Protein AF-A0A2H6ICF6-F1 (afdb_monomer_lite)

Sequence (86 aa):
MMAEVFIDNNDYKSALPLLGSFEKITSYSSRGLYQMGLVKLKLGMKEEGIRYLKKSVEVFKAAPRFKRKVDRKWAWKARALLKKGV

pLDDT: mean 84.06, std 9.54, range [54.38, 92.88]

Secondary structure (DSSP, 8-state):
-HHHHHHHTT-HHHHHHHHHHHHHHS---HHHHHHHHHHHHHTT-HHHHHHHHHHHHHHHHHS-HHHHHHHHHHHHHHHHHHHTT-

Structure (mmCIF, N/CA/C/O backbone):
data_AF-A0A2H6ICF6-F1
#
_entry.id   AF-A0A2H6ICF6-F1
#
loop_
_atom_site.group_PDB
_atom_site.id
_atom_site.type_symbol
_atom_site.label_atom_id
_atom_site.label_alt_id
_atom_site.label_comp_id
_atom_site.label_asym_id
_atom_site.label_entity_id
_atom_site.label_seq_id
_atom_site.pdbx_PDB_ins_code
_atom_site.Cartn_x
_atom_site.Cartn_y
_atom_site.Cartn_z
_atom_site.occupancy
_atom_site.B_iso_or_equiv
_atom_site.auth_seq_id
_atom_site.auth_comp_id
_atom_site.auth_asym_id
_atom_site.auth_atom_id
_atom_site.pdbx_PDB_model_num
ATOM 1 N N . MET A 1 1 ? 3.891 -10.762 -7.322 1.00 54.38 1 MET A N 1
ATOM 2 C CA . MET A 1 1 ? 5.081 -10.596 -6.447 1.00 54.38 1 MET A CA 1
ATOM 3 C C . MET A 1 1 ? 4.718 -11.183 -5.093 1.00 54.38 1 MET A C 1
ATOM 5 O O . MET A 1 1 ? 3.594 -10.940 -4.691 1.00 54.38 1 MET A O 1
ATOM 9 N N . MET A 1 2 ? 5.572 -11.968 -4.424 1.00 61.44 2 MET A N 1
ATOM 10 C CA . MET A 1 2 ? 5.165 -12.804 -3.270 1.00 61.44 2 MET A CA 1
ATOM 11 C C . MET A 1 2 ? 4.337 -12.058 -2.208 1.00 61.44 2 MET A C 1
ATOM 13 O O . MET A 1 2 ? 3.311 -12.566 -1.781 1.00 61.44 2 MET A O 1
ATOM 17 N N . ALA A 1 3 ? 4.687 -10.808 -1.882 1.00 74.19 3 ALA A N 1
ATOM 18 C CA . ALA A 1 3 ? 3.914 -9.985 -0.948 1.00 74.19 3 ALA A CA 1
ATOM 19 C C . ALA A 1 3 ? 2.457 -9.715 -1.382 1.00 74.19 3 ALA A C 1
ATOM 21 O O . ALA A 1 3 ? 1.582 -9.634 -0.530 1.00 74.19 3 ALA A O 1
ATOM 22 N N . GLU A 1 4 ? 2.172 -9.593 -2.683 1.00 77.56 4 GLU A N 1
ATOM 23 C CA . GLU A 1 4 ? 0.797 -9.431 -3.186 1.00 77.56 4 GLU A CA 1
ATOM 24 C C . GLU A 1 4 ? -0.040 -10.675 -2.967 1.00 77.56 4 GLU A C 1
ATOM 26 O O . GLU A 1 4 ? -1.186 -10.544 -2.576 1.00 77.56 4 GLU A O 1
ATOM 31 N N . VAL A 1 5 ? 0.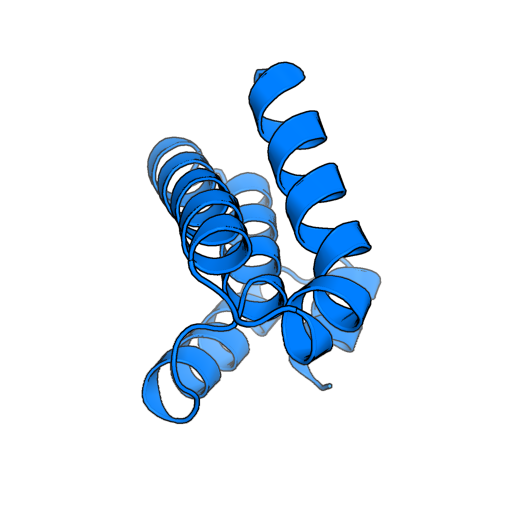544 -11.860 -3.138 1.00 83.81 5 VAL A N 1
ATOM 32 C CA . VAL A 1 5 ? -0.170 -13.122 -2.909 1.00 83.81 5 VAL A CA 1
ATOM 33 C C . VAL A 1 5 ? -0.616 -13.213 -1.449 1.00 83.81 5 VAL A C 1
ATOM 35 O O . VAL A 1 5 ? -1.754 -13.571 -1.170 1.00 83.81 5 VAL A O 1
ATOM 38 N N . PHE A 1 6 ? 0.243 -12.808 -0.511 1.00 82.69 6 PHE A N 1
ATOM 39 C CA . PHE A 1 6 ? -0.120 -12.749 0.906 1.00 82.69 6 PHE A CA 1
ATOM 40 C C . PHE A 1 6 ? -1.154 -11.654 1.209 1.00 82.69 6 PHE A C 1
ATOM 42 O O . PHE A 1 6 ? -2.087 -11.903 1.966 1.00 82.69 6 PHE A O 1
ATOM 49 N N . ILE A 1 7 ? -1.046 -10.471 0.590 1.00 83.88 7 ILE A N 1
ATOM 50 C CA . ILE A 1 7 ? -2.052 -9.400 0.724 1.00 83.88 7 ILE A CA 1
ATOM 51 C C . ILE A 1 7 ? -3.419 -9.855 0.194 1.00 83.88 7 ILE A C 1
ATOM 53 O O . ILE A 1 7 ? -4.429 -9.622 0.856 1.00 83.88 7 ILE A O 1
ATOM 57 N N . ASP A 1 8 ? -3.451 -10.513 -0.965 1.00 85.31 8 ASP A N 1
ATOM 58 C CA . ASP A 1 8 ? -4.669 -11.022 -1.598 1.00 85.31 8 ASP A CA 1
ATOM 59 C C . ASP A 1 8 ? -5.301 -12.141 -0.748 1.00 85.31 8 ASP A C 1
ATOM 61 O O . ASP A 1 8 ? -6.522 -12.197 -0.604 1.00 85.31 8 ASP A O 1
ATOM 65 N N . ASN A 1 9 ? -4.472 -12.948 -0.076 1.00 86.50 9 ASN A N 1
ATOM 66 C CA . ASN A 1 9 ? -4.898 -13.961 0.895 1.00 86.50 9 ASN A CA 1
ATOM 67 C C . ASN A 1 9 ? -5.230 -13.396 2.294 1.00 86.50 9 ASN A C 1
ATOM 69 O O . ASN A 1 9 ? -5.499 -14.167 3.211 1.00 86.50 9 ASN A O 1
ATOM 73 N N . ASN A 1 10 ? -5.227 -12.069 2.486 1.00 83.25 10 ASN A N 1
ATOM 74 C CA . ASN A 1 10 ? -5.399 -11.389 3.782 1.00 83.25 10 ASN A CA 1
ATOM 75 C C . ASN A 1 10 ? -4.353 -11.746 4.861 1.00 83.25 10 ASN A C 1
ATOM 77 O O . ASN A 1 10 ? -4.526 -11.396 6.031 1.00 83.25 10 ASN A O 1
ATOM 81 N N . ASP A 1 11 ? -3.236 -12.367 4.488 1.00 86.62 11 ASP A N 1
ATOM 82 C CA . ASP A 1 11 ? -2.120 -12.639 5.390 1.00 86.62 11 ASP A CA 1
ATOM 83 C C . ASP A 1 11 ? -1.134 -11.462 5.417 1.00 86.62 11 ASP A C 1
ATOM 85 O O . ASP A 1 11 ? -0.028 -11.466 4.869 1.00 86.62 11 ASP A O 1
ATOM 89 N N . TYR A 1 12 ? -1.561 -10.400 6.090 1.00 87.25 12 TYR A N 1
ATOM 90 C CA . TYR A 1 12 ? -0.776 -9.177 6.224 1.00 87.25 12 TYR A CA 1
ATOM 91 C C . TYR A 1 12 ? 0.487 -9.374 7.081 1.00 87.25 12 TYR A C 1
ATOM 93 O O . TYR A 1 12 ? 1.463 -8.641 6.909 1.00 87.25 12 TYR A O 1
ATOM 101 N N . LYS A 1 13 ? 0.501 -10.369 7.982 1.00 85.31 13 LYS A N 1
ATOM 102 C CA . LYS A 1 13 ? 1.645 -10.649 8.864 1.00 85.31 13 LYS A CA 1
ATOM 103 C C . LYS A 1 13 ? 2.819 -11.205 8.068 1.00 85.31 13 LYS A C 1
ATOM 105 O O . LYS A 1 13 ? 3.934 -10.712 8.220 1.00 85.31 13 LYS A O 1
ATOM 110 N N . SER A 1 14 ? 2.554 -12.153 7.171 1.00 85.81 14 SER A N 1
ATOM 111 C CA . SER A 1 14 ? 3.570 -12.723 6.280 1.00 85.81 14 SER A CA 1
ATOM 112 C C . SER A 1 14 ? 4.010 -11.742 5.187 1.00 85.81 14 SER A C 1
ATOM 114 O O . SER A 1 14 ? 5.162 -11.760 4.752 1.00 85.81 14 SER A O 1
ATOM 116 N N . ALA A 1 15 ? 3.129 -10.824 4.770 1.00 85.19 15 ALA A N 1
ATOM 117 C CA . ALA A 1 15 ? 3.448 -9.808 3.767 1.00 85.19 15 ALA A CA 1
ATOM 118 C C . ALA A 1 15 ? 4.443 -8.741 4.264 1.00 85.19 15 ALA A C 1
ATOM 120 O O . ALA A 1 15 ? 5.265 -8.251 3.485 1.00 85.19 15 ALA A O 1
ATOM 121 N N . LEU A 1 16 ? 4.386 -8.371 5.548 1.00 83.88 16 LEU A N 1
ATOM 122 C CA . LEU A 1 16 ? 5.201 -7.298 6.125 1.00 83.88 16 LEU A CA 1
ATOM 123 C C . LEU A 1 16 ? 6.725 -7.508 5.974 1.00 83.88 16 LEU A C 1
ATOM 125 O O . LEU A 1 16 ? 7.381 -6.603 5.449 1.00 83.88 16 LEU A O 1
ATOM 129 N N . PRO A 1 17 ? 7.322 -8.653 6.370 1.00 83.81 17 PRO A N 1
ATOM 130 C CA . PRO A 1 17 ? 8.763 -8.863 6.219 1.00 83.81 17 PRO A CA 1
ATOM 131 C C . PRO A 1 17 ? 9.196 -8.915 4.748 1.00 83.81 17 PRO A C 1
ATOM 133 O O . PRO A 1 17 ? 10.271 -8.427 4.403 1.00 83.81 17 PRO A O 1
ATOM 136 N N . LEU A 1 18 ? 8.343 -9.433 3.857 1.00 82.81 18 LEU A N 1
ATOM 137 C CA . LEU A 1 18 ? 8.612 -9.470 2.417 1.00 82.81 18 LEU A CA 1
ATOM 138 C C . LEU A 1 18 ? 8.660 -8.060 1.815 1.00 82.81 18 LEU A C 1
ATOM 140 O O . LEU A 1 18 ? 9.552 -7.755 1.023 1.00 82.81 18 LEU A O 1
ATOM 144 N N . LEU A 1 19 ? 7.737 -7.185 2.221 1.00 79.19 19 LEU A N 1
ATOM 145 C CA . LEU A 1 19 ? 7.742 -5.776 1.822 1.00 79.19 19 LEU A CA 1
ATOM 146 C C . LEU A 1 19 ? 8.925 -5.010 2.426 1.00 79.19 19 LEU A C 1
ATOM 148 O O . LEU A 1 19 ? 9.486 -4.150 1.753 1.00 79.19 19 LEU A O 1
ATOM 152 N N . GLY A 1 20 ? 9.333 -5.332 3.657 1.00 77.31 20 GLY A N 1
ATOM 153 C CA . GLY A 1 20 ? 10.497 -4.720 4.305 1.00 77.31 20 GLY A CA 1
ATOM 154 C C . GLY A 1 20 ? 11.809 -5.052 3.592 1.00 77.31 20 GLY A C 1
ATOM 155 O O . GLY A 1 20 ? 12.627 -4.168 3.337 1.00 77.31 20 GLY A O 1
ATOM 156 N N . SER A 1 21 ? 11.991 -6.311 3.191 1.00 78.06 21 SER A N 1
ATOM 157 C CA . SER A 1 21 ? 13.131 -6.722 2.360 1.00 78.06 21 SER A CA 1
ATOM 158 C C . SER A 1 21 ? 13.103 -6.045 0.987 1.00 78.06 21 SER A C 1
ATOM 160 O O . SER A 1 21 ? 14.141 -5.637 0.470 1.00 78.06 21 SER A O 1
ATOM 162 N N . PHE A 1 22 ? 11.911 -5.857 0.415 1.00 71.88 22 PHE A N 1
ATOM 163 C CA . PHE A 1 22 ? 11.736 -5.163 -0.859 1.00 71.88 22 PHE A CA 1
ATOM 164 C C . PHE A 1 22 ? 12.064 -3.663 -0.785 1.00 71.88 22 PHE A C 1
ATOM 166 O O . PHE A 1 22 ? 12.643 -3.127 -1.729 1.00 71.88 22 PHE A O 1
ATOM 173 N N . GLU A 1 23 ? 11.750 -2.994 0.329 1.00 67.12 23 GLU A N 1
ATOM 174 C CA . GLU A 1 23 ? 12.112 -1.588 0.573 1.00 67.12 23 GLU A CA 1
ATOM 175 C C . GLU A 1 23 ? 13.636 -1.392 0.630 1.00 67.12 23 GLU A C 1
ATOM 177 O O . GLU A 1 23 ? 14.144 -0.392 0.130 1.00 67.12 23 GLU A O 1
ATOM 182 N N . LYS A 1 24 ? 14.380 -2.369 1.169 1.00 66.50 24 LYS A N 1
ATOM 183 C CA . LYS A 1 24 ? 15.852 -2.328 1.203 1.00 66.50 24 LYS A CA 1
ATOM 184 C C . LYS A 1 24 ? 16.494 -2.504 -0.175 1.00 66.50 24 LYS A C 1
ATOM 186 O O . LYS A 1 24 ? 17.545 -1.927 -0.429 1.00 66.50 24 LYS A O 1
ATOM 191 N N . ILE A 1 25 ? 15.885 -3.313 -1.044 1.00 62.94 25 ILE A N 1
ATOM 192 C CA . ILE A 1 25 ? 16.458 -3.692 -2.347 1.00 62.94 25 ILE A CA 1
ATOM 193 C C . ILE A 1 25 ? 16.010 -2.741 -3.463 1.00 62.94 25 ILE A C 1
ATOM 195 O O . ILE A 1 25 ? 16.768 -2.473 -4.393 1.00 62.94 25 ILE A O 1
ATOM 199 N N . THR A 1 26 ? 14.780 -2.226 -3.404 1.00 54.78 26 THR A N 1
ATOM 200 C CA . THR A 1 26 ? 14.210 -1.412 -4.482 1.00 54.78 26 THR A CA 1
ATOM 201 C C . THR A 1 26 ? 13.935 0.010 -4.028 1.00 54.78 26 THR A C 1
ATOM 203 O O . THR A 1 26 ? 13.207 0.257 -3.069 1.00 54.78 26 THR A O 1
ATOM 206 N N . SER A 1 27 ? 14.491 0.979 -4.758 1.00 55.28 27 SER A N 1
ATOM 207 C CA . SER A 1 27 ? 14.219 2.393 -4.518 1.00 55.28 27 SER A CA 1
ATOM 208 C C . SER A 1 27 ? 12.716 2.681 -4.598 1.00 55.28 27 SER A C 1
ATOM 210 O O . SER A 1 27 ? 12.092 2.498 -5.646 1.00 55.28 27 SER A O 1
ATOM 212 N N . TYR A 1 28 ? 12.173 3.145 -3.470 1.00 66.00 28 TYR A N 1
ATOM 213 C CA . TYR A 1 28 ? 10.873 3.782 -3.234 1.00 66.00 28 TYR A CA 1
ATOM 214 C C . TYR A 1 28 ? 9.962 3.900 -4.469 1.00 66.00 28 TYR A C 1
ATOM 216 O O . TYR A 1 28 ? 9.900 4.938 -5.128 1.00 66.00 28 TYR A O 1
ATOM 224 N N . SER A 1 29 ? 9.223 2.834 -4.786 1.00 78.88 29 SER A N 1
ATOM 225 C CA . SER A 1 29 ? 8.128 2.894 -5.761 1.00 78.88 29 SER A CA 1
ATOM 226 C C . SER A 1 29 ? 6.817 3.274 -5.072 1.00 78.88 29 SER A C 1
ATOM 228 O O . SER A 1 29 ? 6.574 2.907 -3.919 1.00 78.88 29 SER A O 1
ATOM 230 N N . SER A 1 30 ? 5.930 3.980 -5.781 1.00 84.25 30 SER A N 1
ATOM 231 C CA . SER A 1 30 ? 4.618 4.350 -5.229 1.00 84.25 30 SER A CA 1
ATOM 232 C C . SER A 1 30 ? 3.786 3.107 -4.874 1.00 84.25 30 SER A C 1
ATOM 234 O O . SER A 1 30 ? 3.114 3.096 -3.840 1.00 84.25 30 SER A O 1
ATOM 236 N N . ARG A 1 31 ? 3.898 2.030 -5.672 1.00 87.44 31 ARG A N 1
ATOM 237 C CA . ARG A 1 31 ? 3.274 0.720 -5.411 1.00 87.44 31 ARG A CA 1
ATOM 238 C C . ARG A 1 31 ? 3.739 0.100 -4.096 1.00 87.44 31 ARG A C 1
ATOM 240 O O . ARG A 1 31 ? 2.893 -0.245 -3.277 1.00 87.44 31 ARG A O 1
ATOM 247 N N . GLY A 1 32 ? 5.052 -0.018 -3.888 1.00 86.56 32 GLY A N 1
ATOM 248 C CA . GLY A 1 32 ? 5.603 -0.634 -2.676 1.00 86.56 32 GLY A CA 1
ATOM 249 C C . GLY A 1 32 ? 5.210 0.138 -1.417 1.00 86.56 32 GLY A C 1
ATOM 250 O O . GLY A 1 32 ? 4.741 -0.447 -0.445 1.00 86.56 32 GLY A O 1
ATOM 251 N N . LEU A 1 33 ? 5.278 1.472 -1.476 1.00 88.75 33 LEU A N 1
ATOM 252 C CA . LEU A 1 33 ? 4.854 2.340 -0.374 1.00 88.75 33 LEU A CA 1
ATOM 253 C C . LEU A 1 33 ? 3.351 2.228 -0.079 1.00 88.75 33 LEU A C 1
ATOM 255 O O . LEU A 1 33 ? 2.951 2.230 1.083 1.00 88.75 33 LEU A O 1
ATOM 259 N N . TYR A 1 34 ? 2.514 2.095 -1.112 1.00 90.94 34 TYR A N 1
ATOM 260 C CA . TYR A 1 34 ? 1.083 1.851 -0.931 1.00 90.94 34 TYR A CA 1
ATOM 261 C C . TYR A 1 34 ? 0.826 0.507 -0.239 1.00 90.94 34 TYR A C 1
ATOM 263 O O . TYR A 1 34 ? 0.038 0.452 0.702 1.00 90.94 34 TYR A O 1
ATOM 271 N N . GLN A 1 35 ? 1.492 -0.562 -0.683 1.00 90.12 35 GLN A N 1
ATOM 272 C CA . GLN A 1 35 ? 1.337 -1.903 -0.111 1.00 90.12 35 GLN A CA 1
ATOM 273 C C . GLN A 1 35 ? 1.791 -1.949 1.344 1.00 90.12 35 GLN A C 1
ATOM 275 O O . GLN A 1 35 ? 1.075 -2.488 2.183 1.00 90.12 35 GLN A O 1
ATOM 280 N N . MET A 1 36 ? 2.919 -1.310 1.658 1.00 89.19 36 MET A N 1
ATOM 281 C CA . MET A 1 36 ? 3.403 -1.174 3.030 1.00 89.19 36 MET A CA 1
ATOM 282 C C . MET A 1 36 ? 2.397 -0.417 3.901 1.00 89.19 36 MET A C 1
ATOM 284 O O . MET A 1 36 ? 2.074 -0.856 5.003 1.00 89.19 36 MET A O 1
ATOM 288 N N . GLY A 1 37 ? 1.849 0.687 3.382 1.00 90.44 37 GLY A N 1
ATOM 289 C CA . GLY A 1 37 ? 0.793 1.437 4.052 1.00 90.44 37 GLY A CA 1
ATOM 290 C C . GLY A 1 37 ? -0.436 0.575 4.328 1.00 90.44 37 GLY A C 1
ATOM 291 O O . GLY A 1 37 ? -0.885 0.502 5.465 1.00 90.44 37 GLY A O 1
ATOM 292 N N . LEU A 1 38 ? -0.941 -0.135 3.317 1.00 91.12 38 LEU A N 1
ATOM 293 C CA . LEU A 1 38 ? -2.103 -1.016 3.438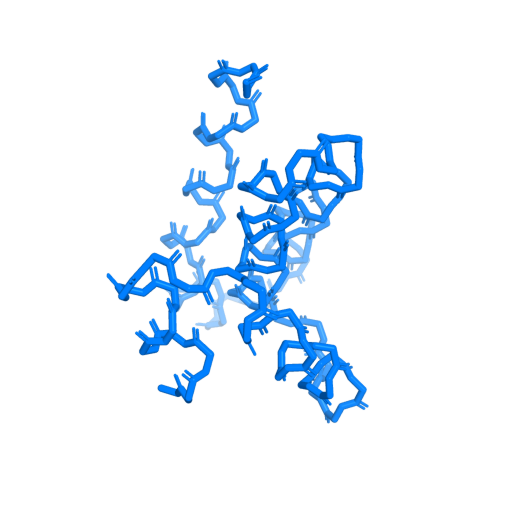 1.00 91.12 38 LEU A CA 1
ATOM 294 C C . LEU A 1 38 ? -1.888 -2.125 4.476 1.00 91.12 38 LEU A C 1
ATOM 296 O O . LEU A 1 3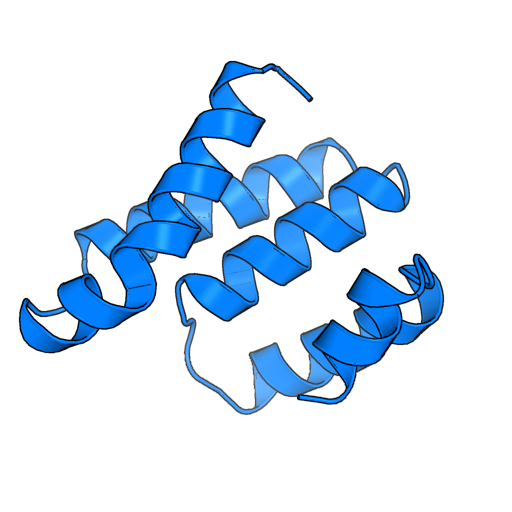8 ? -2.737 -2.310 5.344 1.00 91.12 38 LEU A O 1
ATOM 300 N N . VAL A 1 39 ? -0.760 -2.835 4.404 1.00 91.06 39 VAL A N 1
ATOM 301 C CA . VAL A 1 39 ? -0.417 -3.915 5.340 1.00 91.06 39 VAL A CA 1
ATOM 302 C C . VAL A 1 39 ? -0.335 -3.380 6.767 1.00 91.06 39 VAL A C 1
ATOM 304 O O . VAL A 1 39 ? -0.966 -3.936 7.660 1.00 91.06 39 VAL A O 1
ATOM 307 N N . LYS A 1 40 ? 0.356 -2.257 6.989 1.00 89.88 40 LYS A N 1
ATOM 308 C CA . LYS A 1 40 ? 0.464 -1.636 8.318 1.00 89.88 40 LYS A CA 1
ATOM 309 C C . LYS A 1 40 ? -0.890 -1.193 8.870 1.00 89.88 40 LYS A C 1
ATOM 311 O O . LYS A 1 40 ? -1.176 -1.461 10.031 1.00 89.88 40 LYS A O 1
ATOM 316 N N . LEU A 1 41 ? -1.759 -0.607 8.041 1.00 90.56 41 LEU A N 1
ATOM 317 C CA . LEU A 1 41 ? -3.132 -0.283 8.447 1.00 90.56 41 LEU A CA 1
ATOM 318 C C . LEU A 1 41 ? -3.915 -1.533 8.865 1.00 90.56 41 LEU A C 1
ATOM 320 O O . LEU A 1 41 ? -4.602 -1.516 9.882 1.00 90.56 41 LEU A O 1
ATOM 324 N N . LYS A 1 42 ? -3.796 -2.623 8.101 1.00 89.38 42 LYS A N 1
ATOM 325 C CA . LYS A 1 42 ? -4.479 -3.895 8.381 1.00 89.38 42 LYS A CA 1
ATOM 326 C C . LYS A 1 42 ? -3.946 -4.609 9.620 1.00 89.38 42 LYS A C 1
ATOM 328 O O . LYS A 1 42 ? -4.696 -5.330 10.265 1.00 89.38 42 LYS A O 1
ATOM 333 N N . LEU A 1 43 ? -2.690 -4.364 9.979 1.00 89.44 43 LEU A N 1
ATOM 334 C CA . LEU A 1 43 ? -2.069 -4.840 11.215 1.00 89.44 43 LEU A CA 1
ATOM 335 C C . LEU A 1 43 ? -2.347 -3.931 12.428 1.00 89.44 43 LEU A C 1
ATOM 337 O O . LEU A 1 43 ? -1.782 -4.159 13.491 1.00 89.44 43 LEU A O 1
ATOM 341 N N . GLY A 1 44 ? -3.188 -2.898 12.291 1.00 88.81 44 GLY A N 1
ATOM 342 C CA . GLY A 1 44 ? -3.523 -1.968 13.377 1.00 88.81 44 GLY A CA 1
ATOM 343 C C . GLY A 1 44 ? -2.500 -0.845 13.595 1.00 88.81 44 GLY A C 1
ATOM 344 O O . GLY A 1 44 ? -2.720 0.039 14.417 1.00 88.81 44 GLY A O 1
ATOM 345 N N . MET A 1 45 ? -1.416 -0.806 12.817 1.00 90.19 45 MET A N 1
ATOM 346 C CA . MET A 1 45 ? -0.388 0.239 12.866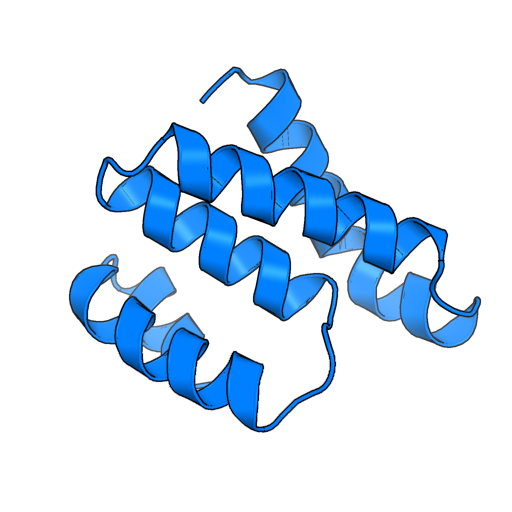 1.00 90.19 45 MET A CA 1
ATOM 347 C C . MET A 1 45 ? -0.842 1.482 12.081 1.00 90.19 45 MET A C 1
ATOM 349 O O . MET A 1 45 ? -0.277 1.832 11.038 1.00 90.19 45 MET A O 1
ATOM 353 N N . LYS A 1 46 ? -1.915 2.132 12.549 1.00 89.12 46 LYS A N 1
ATOM 354 C CA . LYS A 1 46 ? -2.629 3.180 11.802 1.00 89.12 46 LYS A CA 1
ATOM 355 C C . LYS A 1 46 ? -1.739 4.371 11.432 1.00 89.12 46 LYS A C 1
ATOM 357 O O . LYS A 1 46 ? -1.721 4.787 10.273 1.00 89.12 46 LYS A O 1
ATOM 362 N N . GLU A 1 47 ? -0.971 4.894 12.383 1.00 90.44 47 GLU A N 1
ATOM 363 C CA . GLU A 1 47 ? -0.108 6.065 12.171 1.00 90.44 47 GLU A CA 1
ATOM 364 C C . GLU A 1 47 ? 0.979 5.805 11.126 1.00 90.44 47 GLU A C 1
ATOM 366 O O . GLU A 1 47 ? 1.150 6.578 10.176 1.00 90.44 47 GLU A O 1
ATOM 371 N N . GLU A 1 48 ? 1.675 4.674 11.248 1.00 88.62 48 GLU A N 1
ATOM 372 C CA . GLU A 1 48 ? 2.693 4.286 10.279 1.00 88.62 48 GLU A CA 1
ATOM 373 C C . GLU A 1 48 ? 2.076 4.014 8.910 1.00 88.62 48 GLU A C 1
ATOM 375 O O . GLU A 1 48 ? 2.592 4.490 7.897 1.00 88.62 48 GLU A O 1
ATOM 380 N N . GLY A 1 49 ? 0.942 3.314 8.859 1.00 91.62 49 GLY A N 1
ATOM 381 C CA . GLY A 1 49 ? 0.239 3.049 7.611 1.00 91.62 49 GLY A CA 1
ATOM 382 C C . GLY A 1 49 ? -0.133 4.338 6.872 1.00 91.62 49 GLY A C 1
ATOM 383 O O . GLY A 1 49 ? 0.166 4.480 5.685 1.00 91.62 49 GLY A O 1
ATOM 384 N N . ILE A 1 50 ? -0.672 5.335 7.584 1.00 92.88 50 ILE A N 1
ATOM 385 C CA . ILE A 1 50 ? -0.954 6.672 7.035 1.00 92.88 50 ILE A CA 1
ATOM 386 C C . ILE A 1 50 ? 0.330 7.344 6.532 1.00 92.88 50 ILE A C 1
ATOM 388 O O . ILE A 1 50 ? 0.333 7.918 5.438 1.00 92.88 50 ILE A O 1
ATOM 392 N N . ARG A 1 51 ? 1.433 7.265 7.287 1.00 92.38 51 ARG A N 1
ATOM 393 C CA . ARG A 1 51 ? 2.729 7.836 6.884 1.00 92.38 51 ARG A CA 1
ATOM 394 C C . ARG A 1 51 ? 3.221 7.235 5.565 1.00 92.38 51 ARG A C 1
ATOM 396 O O . ARG A 1 51 ? 3.633 7.978 4.674 1.00 92.38 51 ARG A O 1
ATOM 403 N N . TYR A 1 52 ? 3.132 5.917 5.406 1.00 91.19 52 TYR A N 1
ATOM 404 C CA . TYR A 1 52 ? 3.525 5.226 4.175 1.00 91.19 52 T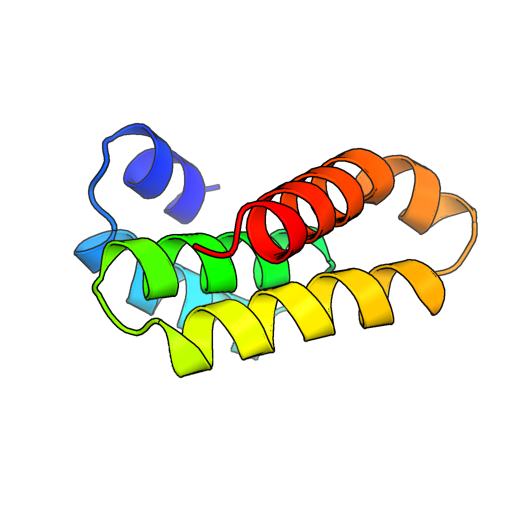YR A CA 1
ATOM 405 C C . TYR A 1 52 ? 2.602 5.549 2.991 1.00 91.19 52 TYR A C 1
ATOM 407 O O . TYR A 1 52 ? 3.085 5.781 1.880 1.00 91.19 52 TYR A O 1
ATOM 415 N N . LEU A 1 53 ? 1.289 5.669 3.218 1.00 91.12 53 LEU A N 1
ATOM 416 C CA . LEU A 1 53 ? 0.350 6.108 2.181 1.00 91.12 53 LEU A CA 1
ATOM 417 C C . LEU A 1 53 ? 0.630 7.542 1.709 1.00 91.12 53 LEU A C 1
ATOM 419 O O . LEU A 1 53 ? 0.565 7.810 0.508 1.00 91.12 53 LEU A O 1
ATOM 423 N N . LYS A 1 54 ? 0.980 8.463 2.617 1.00 92.31 54 LYS A N 1
ATOM 424 C CA . LYS A 1 54 ? 1.387 9.831 2.248 1.00 92.31 54 LYS A CA 1
ATOM 425 C C . LYS A 1 54 ? 2.650 9.814 1.384 1.00 92.31 54 LYS A C 1
ATOM 427 O O . LYS A 1 54 ? 2.620 10.353 0.277 1.00 92.31 54 LYS A O 1
ATOM 432 N N . LYS A 1 55 ? 3.688 9.085 1.815 1.00 90.75 55 LYS A N 1
ATOM 433 C CA . LYS A 1 55 ? 4.927 8.901 1.038 1.00 90.75 55 LYS A CA 1
ATOM 434 C C . LYS A 1 55 ? 4.655 8.331 -0.358 1.00 90.75 55 LYS A C 1
ATOM 436 O O . LYS A 1 55 ? 5.235 8.796 -1.335 1.00 90.75 55 LYS A O 1
ATOM 441 N N . SER A 1 56 ? 3.742 7.362 -0.485 1.00 91.62 56 SER A N 1
ATOM 442 C CA . SER A 1 56 ? 3.345 6.793 -1.785 1.00 91.62 56 SER A CA 1
ATOM 443 C C . SER A 1 56 ? 2.828 7.861 -2.758 1.00 91.62 56 SER A C 1
ATOM 445 O O . SER A 1 56 ? 3.171 7.843 -3.946 1.00 91.62 56 SER A O 1
ATOM 447 N N . VAL A 1 57 ? 2.033 8.815 -2.262 1.00 91.88 57 VAL A N 1
ATOM 448 C CA . VAL A 1 57 ? 1.496 9.924 -3.062 1.00 91.88 57 VAL A CA 1
ATOM 449 C C . VAL A 1 57 ? 2.579 10.946 -3.409 1.00 91.88 57 VAL A C 1
ATOM 451 O O . VAL A 1 57 ? 2.573 11.472 -4.523 1.00 91.88 57 VAL A O 1
ATOM 454 N N . GLU A 1 58 ? 3.496 11.233 -2.488 1.00 91.44 58 GLU A N 1
ATOM 455 C CA . GLU A 1 58 ? 4.615 12.158 -2.708 1.00 91.44 58 GLU A CA 1
ATOM 456 C C . GLU A 1 58 ? 5.580 11.632 -3.769 1.00 91.44 58 GLU A C 1
ATOM 458 O O . GLU A 1 58 ? 5.858 12.324 -4.749 1.00 91.44 58 GLU A O 1
ATOM 463 N N . VAL A 1 59 ? 5.991 10.368 -3.649 1.00 88.69 59 VAL A N 1
ATOM 464 C CA . VAL A 1 59 ? 6.843 9.696 -4.638 1.00 88.69 59 VAL A CA 1
ATOM 465 C C . VAL A 1 59 ? 6.180 9.677 -6.011 1.00 88.69 59 VAL A C 1
ATOM 467 O O . VAL A 1 59 ? 6.826 9.955 -7.018 1.00 88.69 59 VAL A O 1
ATOM 470 N N . PHE A 1 60 ? 4.871 9.422 -6.076 1.00 89.06 60 PHE A N 1
ATOM 471 C CA . PHE A 1 60 ? 4.136 9.498 -7.336 1.00 89.06 60 PHE A CA 1
ATOM 472 C C . PHE A 1 60 ? 4.161 10.901 -7.961 1.00 89.06 60 PHE A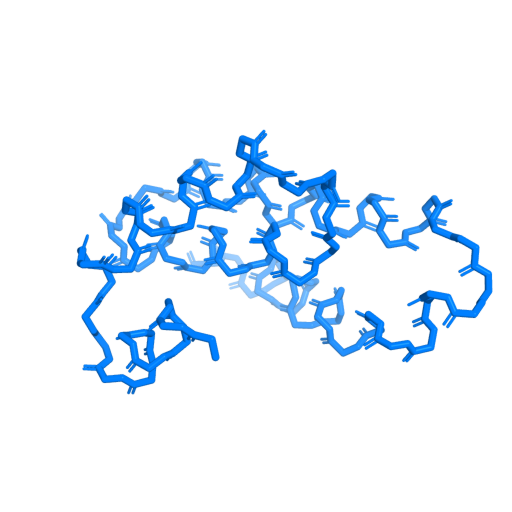 C 1
ATOM 474 O O . PHE A 1 60 ? 4.321 11.028 -9.176 1.00 89.06 60 PHE A O 1
ATOM 481 N N . LYS A 1 61 ? 4.003 11.961 -7.155 1.00 88.50 61 LYS A N 1
ATOM 482 C CA . LYS A 1 61 ? 4.073 13.350 -7.641 1.00 88.50 61 LYS A CA 1
ATOM 483 C C . LYS A 1 61 ? 5.469 13.680 -8.183 1.00 88.50 61 LYS A C 1
ATOM 485 O O . LYS A 1 61 ? 5.563 14.311 -9.235 1.00 88.50 61 LYS A O 1
ATOM 490 N N . ALA A 1 62 ? 6.517 13.218 -7.502 1.00 88.19 62 ALA A N 1
ATOM 491 C CA . ALA A 1 62 ? 7.912 13.432 -7.887 1.00 88.19 62 ALA A CA 1
ATOM 492 C C . ALA A 1 62 ? 8.367 12.562 -9.076 1.00 88.19 62 ALA A C 1
ATOM 494 O O . ALA A 1 62 ? 9.343 12.889 -9.745 1.00 88.19 62 ALA A O 1
ATOM 495 N N . ALA A 1 63 ? 7.663 11.467 -9.380 1.00 86.75 63 ALA A N 1
ATOM 496 C CA . ALA A 1 63 ? 8.071 10.529 -10.422 1.00 86.75 63 ALA A CA 1
ATOM 497 C C . ALA A 1 63 ? 8.053 11.148 -11.842 1.00 86.75 63 ALA A C 1
ATOM 499 O O . ALA A 1 63 ? 7.210 12.002 -12.135 1.00 86.75 63 ALA A O 1
ATOM 500 N N . PRO A 1 64 ? 8.902 10.684 -12.777 1.00 86.62 64 PRO A N 1
ATOM 501 C CA . PRO A 1 64 ? 8.833 11.057 -14.194 1.00 86.62 64 PRO A CA 1
ATOM 502 C C . PRO A 1 64 ? 7.529 10.611 -14.886 1.00 86.62 64 PRO A C 1
ATOM 504 O O . PRO A 1 64 ? 6.879 9.651 -14.460 1.00 86.62 64 PRO A O 1
ATOM 507 N N . ARG A 1 65 ? 7.155 11.255 -16.007 1.00 83.69 65 ARG A N 1
ATOM 508 C CA . ARG A 1 65 ? 5.876 11.012 -16.726 1.00 83.69 65 ARG A CA 1
ATOM 509 C C . ARG A 1 65 ? 5.634 9.538 -17.083 1.00 83.69 65 ARG A C 1
ATOM 511 O O . ARG A 1 65 ? 4.506 9.068 -16.940 1.00 83.69 65 ARG A O 1
ATOM 518 N N . PHE A 1 66 ? 6.666 8.810 -17.515 1.00 84.69 66 PHE A N 1
ATOM 519 C CA . PHE A 1 66 ? 6.544 7.393 -17.883 1.00 84.69 66 PHE A CA 1
ATOM 520 C C . PHE A 1 66 ? 6.178 6.516 -16.675 1.00 84.69 66 PHE A C 1
ATOM 522 O O . PHE A 1 66 ? 5.286 5.676 -16.764 1.00 84.69 66 PHE A O 1
ATOM 529 N N . LYS A 1 67 ? 6.789 6.774 -15.513 1.00 79.94 67 LYS A N 1
ATOM 530 C CA . LYS A 1 67 ? 6.567 6.009 -14.279 1.00 79.94 67 LYS A CA 1
ATOM 531 C C . LYS A 1 67 ? 5.229 6.369 -13.627 1.00 79.94 67 LYS A C 1
ATOM 533 O O . LYS A 1 67 ? 4.529 5.490 -13.131 1.00 79.94 67 LYS A O 1
ATOM 538 N N . ARG A 1 68 ? 4.792 7.632 -13.752 1.00 83.06 68 ARG A N 1
ATOM 539 C CA . ARG A 1 68 ? 3.442 8.055 -13.337 1.00 83.06 68 ARG A CA 1
ATOM 540 C C . ARG A 1 68 ? 2.337 7.280 -14.052 1.00 83.06 68 ARG A C 1
ATOM 542 O O . ARG A 1 68 ? 1.337 6.977 -13.418 1.00 83.06 68 ARG A O 1
ATOM 549 N N . LYS A 1 69 ? 2.472 6.938 -15.340 1.00 85.00 69 LYS A N 1
ATOM 550 C CA . LYS A 1 69 ? 1.428 6.147 -16.026 1.00 85.00 69 LYS A CA 1
ATOM 551 C C . LYS A 1 69 ? 1.194 4.798 -15.338 1.00 85.00 69 LYS A C 1
ATOM 553 O O . LYS A 1 69 ? 0.045 4.420 -15.137 1.00 85.00 69 LYS A O 1
ATOM 558 N N . VAL A 1 70 ? 2.269 4.128 -14.926 1.00 85.56 70 VAL A N 1
ATOM 559 C CA . VAL A 1 70 ? 2.216 2.815 -14.265 1.00 85.56 70 VAL A CA 1
ATOM 560 C C . VAL A 1 70 ? 1.699 2.929 -12.828 1.00 85.56 70 VAL A C 1
ATOM 562 O O . VAL A 1 70 ? 0.835 2.159 -12.404 1.00 85.56 70 VAL A O 1
ATOM 565 N N . ASP A 1 71 ? 2.181 3.930 -12.091 1.00 86.06 71 ASP A N 1
ATOM 566 C CA . ASP A 1 71 ? 1.924 4.061 -10.655 1.00 86.06 71 ASP A CA 1
ATOM 567 C C . ASP A 1 71 ? 0.638 4.830 -10.302 1.00 86.06 71 ASP A C 1
ATOM 569 O O . ASP A 1 71 ? 0.214 4.836 -9.143 1.00 86.06 71 ASP A O 1
ATOM 573 N N . ARG A 1 72 ? -0.035 5.439 -11.290 1.00 89.19 72 ARG A N 1
ATOM 574 C CA . ARG A 1 72 ? -1.236 6.277 -11.092 1.00 89.19 72 ARG A CA 1
ATOM 575 C C . ARG A 1 72 ? -2.311 5.591 -10.263 1.00 89.19 72 ARG A C 1
ATOM 577 O O . ARG A 1 72 ? -2.872 6.210 -9.359 1.00 89.19 72 ARG A O 1
ATOM 584 N N . LYS A 1 73 ? -2.576 4.311 -10.542 1.00 91.69 73 LYS A N 1
ATOM 585 C CA . LYS A 1 73 ? -3.601 3.539 -9.826 1.00 91.69 73 LYS A CA 1
ATOM 586 C C . LYS A 1 73 ? -3.305 3.434 -8.327 1.00 91.69 73 LYS A C 1
ATOM 588 O O . LYS A 1 73 ? -4.224 3.517 -7.518 1.00 91.69 73 LYS A O 1
ATOM 593 N N . TRP A 1 74 ? -2.036 3.296 -7.948 1.00 90.44 74 TRP A N 1
ATOM 594 C CA . TRP A 1 74 ? -1.620 3.118 -6.556 1.00 90.44 74 TRP A CA 1
ATOM 595 C C . TRP A 1 74 ? -1.690 4.424 -5.781 1.00 90.44 74 TRP A C 1
ATOM 597 O O . TRP A 1 74 ? -2.261 4.458 -4.695 1.00 90.44 74 TRP A O 1
ATOM 607 N N . ALA A 1 75 ? -1.236 5.521 -6.386 1.00 89.62 75 ALA A N 1
ATOM 608 C CA . ALA A 1 75 ? -1.371 6.847 -5.797 1.00 89.62 75 ALA A CA 1
ATOM 609 C C . ALA A 1 75 ? -2.842 7.236 -5.572 1.00 89.62 75 ALA A C 1
ATOM 611 O O . ALA A 1 75 ? -3.178 7.868 -4.571 1.00 89.62 75 ALA A O 1
ATOM 612 N N . TRP A 1 76 ? -3.740 6.842 -6.478 1.00 92.62 76 TRP A N 1
ATOM 613 C CA . TRP A 1 76 ? -5.178 7.051 -6.306 1.00 92.62 76 TRP A CA 1
ATOM 614 C C . TRP A 1 76 ? -5.773 6.210 -5.184 1.00 92.62 76 TRP A C 1
ATOM 616 O O . TRP A 1 76 ? -6.482 6.760 -4.343 1.00 92.62 76 TRP A O 1
ATOM 626 N N . LYS A 1 77 ? -5.438 4.917 -5.108 1.00 92.19 77 LYS A N 1
ATOM 627 C CA . LYS A 1 77 ? -5.849 4.066 -3.983 1.00 92.19 77 LYS A CA 1
ATOM 628 C C . LYS A 1 77 ? -5.326 4.604 -2.646 1.00 92.19 77 LYS A C 1
ATOM 630 O O . LYS A 1 77 ? -6.079 4.647 -1.679 1.00 92.19 77 LYS A O 1
ATOM 635 N N . ALA A 1 78 ? -4.080 5.079 -2.604 1.00 90.62 78 ALA A N 1
ATOM 636 C CA . ALA A 1 78 ? -3.496 5.703 -1.418 1.00 90.62 78 ALA A CA 1
ATOM 637 C C . ALA A 1 78 ? -4.278 6.953 -0.992 1.00 90.62 78 ALA A C 1
ATOM 639 O O . ALA A 1 78 ? -4.665 7.074 0.167 1.00 90.62 78 ALA A O 1
ATOM 640 N N . ARG A 1 79 ? -4.587 7.857 -1.933 1.00 92.12 79 ARG A N 1
ATOM 641 C CA . ARG A 1 79 ? -5.415 9.043 -1.655 1.00 92.12 79 ARG A CA 1
ATOM 642 C C . ARG A 1 79 ? -6.815 8.679 -1.175 1.00 92.12 79 ARG A C 1
ATOM 644 O O . ARG A 1 79 ? -7.314 9.322 -0.259 1.00 92.12 79 ARG A O 1
ATOM 651 N N . ALA A 1 80 ? -7.441 7.672 -1.780 1.00 92.62 80 ALA A N 1
ATOM 652 C CA . ALA A 1 80 ? -8.768 7.221 -1.383 1.00 92.62 80 ALA A CA 1
ATOM 653 C C . ALA A 1 80 ? -8.774 6.694 0.060 1.00 92.62 80 ALA A C 1
ATOM 655 O O . ALA A 1 80 ? -9.653 7.067 0.828 1.00 92.62 80 ALA A O 1
ATOM 656 N N . LEU A 1 81 ? -7.769 5.898 0.446 1.00 89.00 81 LEU A N 1
ATOM 657 C CA . LEU A 1 81 ? -7.610 5.412 1.821 1.00 89.00 81 LEU A CA 1
ATOM 658 C C . LEU A 1 81 ? -7.355 6.549 2.816 1.00 89.00 81 LEU A C 1
ATOM 660 O O . LEU A 1 81 ? -7.993 6.593 3.862 1.00 89.00 81 LEU A O 1
ATOM 664 N N . LEU A 1 82 ? -6.485 7.503 2.466 1.00 88.81 82 LEU A N 1
ATOM 665 C CA . LEU A 1 82 ? -6.233 8.685 3.295 1.00 88.81 82 LEU A CA 1
ATOM 666 C C . LEU A 1 82 ? -7.501 9.531 3.487 1.00 88.81 82 LEU A C 1
ATOM 668 O O . LEU A 1 82 ? -7.754 10.009 4.587 1.00 88.81 82 LEU A O 1
ATOM 672 N N . LYS A 1 83 ? -8.315 9.693 2.434 1.00 86.88 83 LYS A N 1
ATOM 673 C CA . LYS A 1 83 ? -9.572 10.456 2.481 1.00 86.88 83 LYS A CA 1
ATOM 674 C C . LYS A 1 83 ? -10.686 9.715 3.224 1.00 86.88 83 LYS A C 1
ATOM 676 O O . LYS A 1 83 ? -11.515 10.363 3.848 1.00 86.88 83 LYS A O 1
ATOM 681 N N . LYS A 1 84 ? -10.696 8.378 3.179 1.00 80.06 84 LYS A N 1
ATOM 682 C CA . LYS A 1 84 ? -11.605 7.544 3.982 1.00 80.06 84 LYS A CA 1
ATOM 683 C C . LYS A 1 84 ? -11.306 7.602 5.484 1.00 80.06 84 LYS A C 1
ATOM 685 O O . LYS A 1 84 ? -12.089 7.065 6.251 1.00 80.06 84 LYS A O 1
ATOM 690 N N . GLY A 1 85 ? -10.217 8.257 5.897 1.00 67.06 85 GLY A N 1
ATOM 691 C CA . GLY A 1 85 ? -9.892 8.462 7.306 1.00 67.06 85 GLY A CA 1
ATOM 692 C C . GLY A 1 85 ? -9.398 7.212 8.031 1.00 67.06 85 GLY A C 1
ATOM 693 O O . GLY A 1 85 ? -9.278 7.285 9.248 1.00 67.06 85 GLY A O 1
ATOM 694 N N . VAL A 1 86 ? -9.095 6.129 7.291 1.00 55.62 86 VAL A N 1
ATOM 695 C CA . VAL A 1 86 ? -8.790 4.767 7.783 1.00 55.62 86 VAL A CA 1
ATOM 696 C C . VAL A 1 86 ? -9.639 4.355 8.977 1.00 55.62 86 VAL A C 1
ATOM 698 O O . VAL A 1 86 ? -9.301 4.734 10.117 1.00 55.62 86 VAL A O 1
#

Radius of gyration: 12.06 Å; chains: 1; bounding box: 28×27×31 Å

Foldseek 3Di:
DVLVVCVVVVNLVVSQVVLVVVCVVDPDALQSLLSNLVSCVSVVVPVVSLVSLVSSLVCLVVDDPVSVVVSVVSNVVSVVVVVVVD